Protein AF-A0A2V8GRP8-F1 (afdb_monomer_lite)

Secondary structure (DSSP, 8-state):
-HHHHHHHHHHHHHHHHHHHTT-PPP-GGG--PEEEEEETTEEEEEETTEEEEEE-BTTB-

pLDDT: mean 88.0, std 10.82, range [61.06, 98.5]

Radius of gyration: 24.5 Å; chains: 1; bounding box: 53×28×61 Å

Structure (mmCIF, N/CA/C/O backbone):
data_AF-A0A2V8GRP8-F1
#
_entry.id   AF-A0A2V8GRP8-F1
#
loop_
_atom_site.group_PDB
_atom_site.id
_atom_site.type_symbol
_atom_site.label_atom_id
_atom_site.label_alt_id
_atom_site.label_comp_id
_atom_site.label_asym_id
_atom_site.label_entity_id
_atom_site.label_seq_id
_atom_site.pdbx_PDB_ins_code
_atom_site.Cartn_x
_atom_site.Cartn_y
_atom_site.Cartn_z
_atom_site.occupancy
_atom_site.B_iso_or_equiv
_atom_site.auth_seq_id
_atom_site.auth_comp_id
_atom_site.auth_asym_id
_atom_site.auth_atom_id
_atom_site.pdbx_PDB_model_num
ATOM 1 N N . MET A 1 1 ? 31.396 13.519 -42.785 1.00 61.06 1 MET A N 1
ATOM 2 C CA . MET A 1 1 ? 30.546 14.236 -41.805 1.00 61.06 1 MET A CA 1
ATOM 3 C C . MET A 1 1 ? 29.071 13.853 -41.872 1.00 61.06 1 MET A C 1
ATOM 5 O O . MET A 1 1 ? 28.545 13.458 -40.846 1.00 61.06 1 MET A O 1
ATOM 9 N N . LYS A 1 2 ? 28.391 13.904 -43.029 1.00 65.38 2 LYS A N 1
ATOM 10 C CA . LYS A 1 2 ? 26.927 13.685 -43.105 1.00 65.38 2 LYS A CA 1
ATOM 11 C C . LYS A 1 2 ? 26.452 12.313 -42.580 1.00 65.38 2 LYS A C 1
ATOM 13 O O . LYS A 1 2 ? 25.470 12.252 -41.855 1.00 65.38 2 LYS A O 1
ATOM 18 N N . TYR A 1 3 ? 27.194 11.239 -42.860 1.00 74.94 3 TYR A N 1
ATOM 19 C CA . TYR A 1 3 ? 26.870 9.885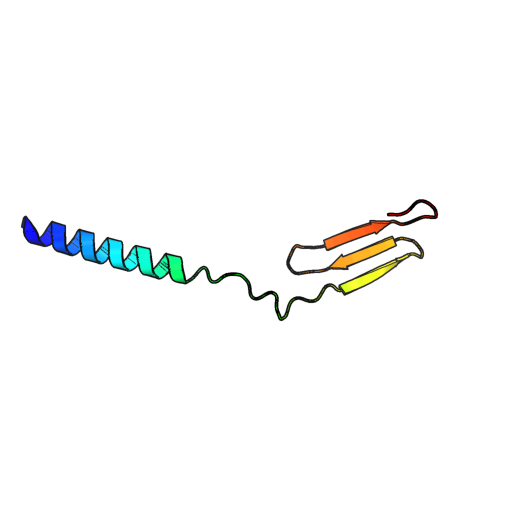 -42.381 1.00 74.94 3 TYR A CA 1
ATOM 20 C C . TYR A 1 3 ? 27.258 9.634 -40.918 1.00 74.94 3 TYR A C 1
ATOM 22 O O . TYR A 1 3 ? 26.605 8.852 -40.239 1.00 74.94 3 TYR A O 1
ATOM 30 N N . THR A 1 4 ? 28.276 10.334 -40.406 1.00 81.62 4 THR A N 1
ATOM 31 C CA . THR A 1 4 ? 28.735 10.212 -39.012 1.00 81.62 4 THR A CA 1
ATOM 32 C C . THR A 1 4 ? 27.639 10.623 -38.031 1.00 81.62 4 THR A C 1
ATOM 34 O O . THR A 1 4 ? 27.411 9.935 -37.042 1.00 81.62 4 THR A O 1
ATOM 37 N N . HIS A 1 5 ? 26.911 11.700 -38.338 1.00 76.25 5 HIS A N 1
ATOM 38 C CA . HIS A 1 5 ? 25.790 12.150 -37.512 1.00 76.25 5 HIS A CA 1
ATOM 39 C C . HIS A 1 5 ? 24.607 11.177 -37.560 1.00 76.25 5 HIS A C 1
ATOM 41 O O . HIS A 1 5 ? 24.015 10.906 -36.524 1.00 76.25 5 HIS A O 1
ATOM 47 N N . ILE A 1 6 ? 24.313 10.588 -38.727 1.00 85.88 6 ILE A N 1
ATOM 48 C CA . ILE A 1 6 ? 23.229 9.602 -38.877 1.00 85.88 6 ILE A CA 1
ATOM 49 C C . ILE A 1 6 ? 23.525 8.339 -38.058 1.00 85.88 6 ILE A C 1
ATOM 51 O O . ILE A 1 6 ? 22.661 7.863 -37.324 1.00 85.88 6 ILE A O 1
ATOM 55 N N . VAL A 1 7 ? 24.754 7.822 -38.134 1.00 88.31 7 VAL A N 1
ATOM 56 C CA . VAL A 1 7 ? 25.174 6.644 -37.359 1.00 88.31 7 VAL A CA 1
ATOM 57 C C . VAL A 1 7 ? 25.113 6.926 -35.856 1.00 88.31 7 VAL A C 1
ATOM 59 O O . VAL A 1 7 ? 24.618 6.093 -35.098 1.00 88.31 7 VAL A O 1
ATOM 62 N N . LEU A 1 8 ? 25.544 8.114 -35.423 1.00 87.62 8 LEU A N 1
ATOM 63 C CA . LEU A 1 8 ? 25.490 8.510 -34.016 1.00 87.62 8 LEU A CA 1
ATOM 64 C C . LEU A 1 8 ? 24.044 8.609 -33.499 1.00 87.62 8 LEU A C 1
ATOM 66 O O . LEU A 1 8 ? 23.755 8.144 -32.399 1.00 87.62 8 LEU A O 1
ATOM 70 N N . SER A 1 9 ? 23.124 9.156 -34.298 1.00 85.19 9 SER A N 1
ATOM 71 C CA . SER A 1 9 ? 21.702 9.243 -33.944 1.00 85.19 9 SER A CA 1
ATOM 72 C C . SER A 1 9 ? 21.037 7.869 -33.822 1.00 85.19 9 SER A C 1
ATOM 74 O O . SER A 1 9 ? 20.257 7.649 -32.898 1.00 85.19 9 SER A O 1
ATOM 76 N N . ILE A 1 10 ? 21.366 6.928 -34.710 1.00 89.81 10 ILE A N 1
ATOM 77 C CA . ILE A 1 10 ? 20.839 5.555 -34.647 1.00 89.81 10 ILE A CA 1
ATOM 78 C C . ILE A 1 10 ? 21.372 4.831 -33.405 1.00 89.81 10 ILE A C 1
ATOM 80 O O . ILE A 1 10 ? 20.600 4.190 -32.693 1.00 89.81 10 ILE A O 1
ATOM 84 N N . ALA A 1 11 ? 22.665 4.974 -33.105 1.00 88.50 11 ALA A N 1
ATOM 85 C CA . ALA A 1 11 ? 23.277 4.374 -31.921 1.00 88.50 11 ALA A CA 1
ATOM 86 C C . ALA A 1 11 ? 22.668 4.915 -30.615 1.00 88.50 11 ALA A C 1
ATOM 88 O O . ALA A 1 11 ? 22.360 4.141 -29.709 1.00 88.50 11 ALA A O 1
ATOM 8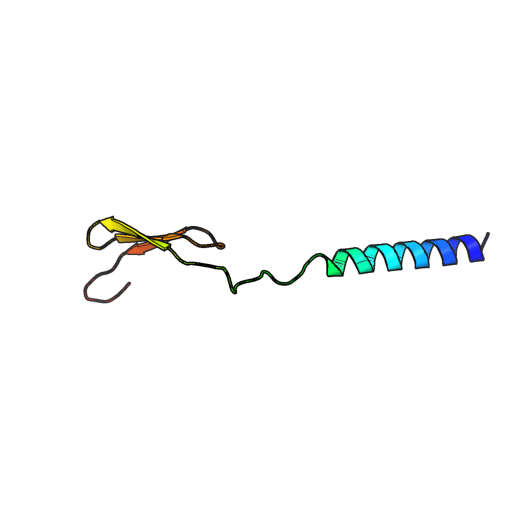9 N N . ALA A 1 12 ? 22.428 6.228 -30.536 1.00 87.62 12 ALA A N 1
ATOM 90 C CA . ALA A 1 12 ? 21.771 6.846 -29.387 1.00 87.62 12 ALA A CA 1
ATOM 91 C C . ALA A 1 12 ? 20.329 6.342 -29.205 1.00 87.62 12 ALA A C 1
ATOM 93 O O . ALA A 1 12 ? 19.917 6.030 -28.090 1.00 87.62 12 ALA A O 1
ATOM 94 N N . MET A 1 13 ? 19.572 6.197 -30.296 1.00 87.38 13 MET A N 1
ATOM 95 C CA . MET A 1 13 ? 18.193 5.710 -30.236 1.00 87.38 13 MET A CA 1
ATOM 96 C C . MET A 1 13 ? 18.107 4.235 -29.821 1.00 87.38 13 MET A C 1
ATOM 98 O O . MET A 1 13 ? 17.242 3.873 -29.024 1.00 87.38 13 MET A O 1
ATOM 102 N N . ALA A 1 14 ? 19.039 3.398 -30.287 1.00 85.62 14 ALA A N 1
ATOM 103 C CA . ALA A 1 14 ? 19.149 2.008 -29.850 1.00 85.62 14 ALA A CA 1
ATOM 104 C C . ALA A 1 14 ? 19.473 1.893 -28.348 1.00 85.62 14 ALA A C 1
ATOM 106 O O . ALA A 1 14 ? 18.918 1.034 -27.662 1.00 85.62 14 ALA A O 1
ATOM 107 N N . LEU A 1 15 ? 20.318 2.786 -27.821 1.00 84.81 15 LEU A N 1
ATOM 108 C CA . LEU A 1 15 ? 20.652 2.831 -26.396 1.00 84.81 15 LEU A CA 1
ATOM 109 C C . LEU A 1 15 ? 19.471 3.303 -25.531 1.00 84.81 15 LEU A C 1
ATOM 111 O O . LEU A 1 15 ? 19.250 2.770 -24.451 1.00 84.81 15 LEU A O 1
ATOM 115 N N . CYS A 1 16 ? 18.672 4.262 -25.998 1.00 81.94 16 CYS A N 1
ATOM 116 C CA . CYS A 1 16 ? 17.466 4.676 -25.275 1.00 81.94 16 CYS A CA 1
ATOM 117 C C . CYS A 1 16 ? 16.393 3.575 -25.256 1.00 81.94 16 CYS A C 1
ATOM 119 O O . CYS A 1 16 ? 15.708 3.395 -24.249 1.00 81.94 16 CYS A O 1
ATOM 121 N N . ALA A 1 17 ? 16.262 2.807 -26.342 1.00 77.94 17 ALA A N 1
ATOM 122 C CA . ALA A 1 17 ? 15.301 1.712 -26.423 1.00 77.94 17 ALA A CA 1
ATOM 123 C C . ALA A 1 17 ? 15.617 0.571 -25.439 1.00 77.94 17 ALA A C 1
ATOM 125 O O . ALA A 1 17 ? 14.693 -0.032 -24.895 1.00 77.94 17 ALA A O 1
ATOM 126 N N . SER A 1 18 ? 16.891 0.282 -25.153 1.00 72.19 18 SER A N 1
ATOM 127 C CA . SER A 1 18 ? 17.259 -0.773 -24.196 1.00 72.19 18 SER A CA 1
ATOM 128 C C . SER A 1 18 ? 16.926 -0.410 -22.744 1.00 72.19 18 SER A C 1
ATOM 130 O O . SER A 1 18 ? 16.538 -1.286 -21.974 1.00 72.19 18 SER A O 1
ATOM 132 N N . LEU A 1 19 ? 16.970 0.876 -22.379 1.00 72.25 19 LEU A N 1
ATOM 133 C CA . LEU A 1 19 ? 16.593 1.348 -21.040 1.00 72.25 19 LEU A CA 1
ATOM 134 C C . LEU A 1 19 ? 15.087 1.212 -20.765 1.00 72.25 19 LEU A C 1
ATOM 136 O O . LEU A 1 19 ? 14.692 0.976 -19.625 1.00 72.25 19 LEU A O 1
ATOM 140 N N . ALA A 1 20 ? 14.246 1.281 -21.801 1.00 65.75 20 ALA A N 1
ATOM 141 C CA . ALA A 1 20 ? 12.805 1.060 -21.668 1.00 65.75 20 ALA A CA 1
ATOM 14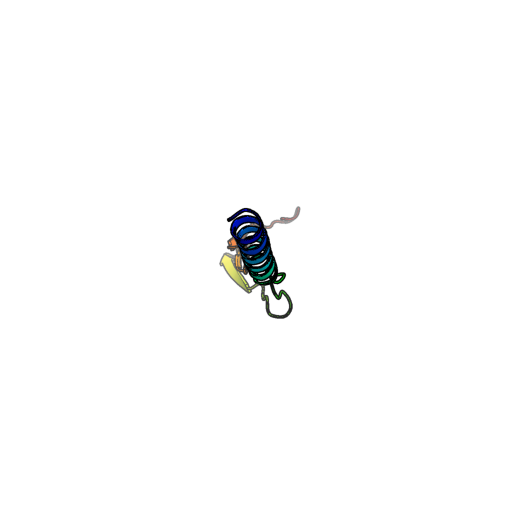2 C C . ALA A 1 20 ? 12.461 -0.388 -21.262 1.00 65.75 20 ALA A C 1
ATOM 144 O O . ALA A 1 20 ? 11.482 -0.613 -20.557 1.00 65.75 20 ALA A O 1
ATOM 145 N N . HIS A 1 21 ? 13.293 -1.366 -21.639 1.00 61.53 21 HIS A N 1
ATOM 146 C CA . HIS A 1 21 ? 13.092 -2.781 -21.298 1.00 61.53 21 HIS A CA 1
ATOM 147 C C . HIS A 1 21 ? 13.482 -3.116 -19.849 1.00 61.53 21 HIS A C 1
ATOM 149 O O . HIS A 1 21 ? 13.128 -4.182 -19.351 1.00 61.53 21 HIS A O 1
ATOM 155 N N . ALA A 1 22 ? 14.191 -2.219 -19.154 1.00 61.88 22 ALA A N 1
ATOM 156 C CA . ALA A 1 22 ? 14.539 -2.391 -17.743 1.00 61.88 22 ALA A CA 1
ATOM 157 C C . ALA A 1 22 ? 13.362 -2.091 -16.795 1.00 61.88 22 ALA A C 1
ATOM 159 O O . ALA A 1 22 ? 13.437 -2.394 -15.607 1.00 61.88 22 ALA A O 1
ATOM 160 N N . GLN A 1 23 ? 12.268 -1.515 -17.302 1.00 69.62 23 GLN A N 1
ATOM 161 C CA . GLN A 1 23 ? 11.014 -1.348 -16.566 1.00 69.62 23 GLN A CA 1
ATOM 162 C C . GLN A 1 23 ? 10.158 -2.613 -16.722 1.00 69.62 23 GLN A C 1
ATOM 164 O O . GLN A 1 23 ? 9.072 -2.580 -17.300 1.00 69.62 23 GLN A O 1
ATOM 169 N N . ALA A 1 24 ? 10.672 -3.759 -16.267 1.00 71.12 24 ALA A N 1
ATOM 170 C CA . ALA A 1 24 ? 9.857 -4.966 -16.189 1.00 71.12 24 ALA A CA 1
ATOM 171 C C . ALA A 1 24 ? 8.630 -4.690 -15.303 1.00 71.12 24 ALA A C 1
ATOM 173 O O . ALA A 1 24 ? 8.737 -3.979 -14.299 1.00 71.12 24 ALA A O 1
ATOM 174 N N . ALA A 1 25 ? 7.468 -5.238 -15.675 1.00 80.56 25 ALA A N 1
ATOM 175 C CA . ALA A 1 25 ? 6.288 -5.164 -14.819 1.00 80.56 25 ALA A CA 1
ATOM 176 C C . ALA A 1 25 ? 6.645 -5.709 -13.422 1.00 80.56 25 ALA A C 1
ATOM 178 O O . ALA A 1 25 ? 7.367 -6.711 -13.347 1.00 80.56 25 ALA A O 1
ATOM 179 N N . PRO A 1 26 ? 6.185 -5.075 -12.326 1.00 82.94 26 PRO A N 1
ATOM 180 C CA . PRO A 1 26 ? 6.475 -5.571 -10.990 1.00 82.94 26 PRO A CA 1
ATOM 181 C C . PRO A 1 26 ? 6.046 -7.034 -10.853 1.00 82.94 26 PRO A C 1
ATOM 183 O O . PRO A 1 26 ? 4.958 -7.419 -11.282 1.00 82.94 26 PRO A O 1
ATOM 186 N N . ASP A 1 27 ? 6.913 -7.857 -10.266 1.00 86.12 27 ASP A N 1
ATOM 187 C CA . ASP A 1 27 ? 6.587 -9.252 -9.986 1.00 86.12 27 ASP A CA 1
ATOM 188 C C . ASP A 1 27 ? 5.672 -9.328 -8.758 1.00 86.12 27 ASP A C 1
ATOM 190 O O . ASP A 1 27 ? 6.125 -9.293 -7.613 1.00 86.12 27 ASP A O 1
ATOM 194 N N . PHE A 1 28 ? 4.369 -9.436 -9.007 1.00 89.38 28 PHE A N 1
ATOM 195 C CA . PHE A 1 28 ? 3.366 -9.559 -7.952 1.00 89.38 28 PHE A CA 1
ATOM 196 C C . PHE A 1 28 ? 3.246 -10.980 -7.383 1.00 89.38 28 PHE A C 1
ATOM 198 O O . PHE A 1 28 ? 2.554 -11.167 -6.386 1.00 89.38 28 PHE A O 1
ATOM 205 N N . SER A 1 29 ? 3.923 -11.985 -7.957 1.00 90.75 29 SER A N 1
ATOM 206 C CA . SER A 1 29 ? 3.812 -13.381 -7.494 1.00 90.75 29 SER A CA 1
ATOM 207 C C . SER A 1 29 ? 4.363 -13.604 -6.081 1.00 90.75 29 SER A C 1
ATOM 209 O O . SER A 1 29 ? 4.048 -14.604 -5.441 1.00 90.75 29 SER A O 1
ATOM 211 N N . LYS A 1 30 ? 5.168 -12.658 -5.589 1.00 88.19 30 LYS A N 1
ATOM 212 C CA . LYS A 1 30 ? 5.800 -12.680 -4.263 1.00 88.19 30 LYS A CA 1
ATOM 213 C C . LYS A 1 30 ? 5.255 -11.609 -3.321 1.00 88.19 30 LYS A C 1
ATOM 215 O O . LYS A 1 30 ? 5.808 -11.418 -2.241 1.00 88.19 30 LYS A O 1
ATOM 220 N N . VAL A 1 31 ? 4.227 -10.870 -3.736 1.00 92.31 31 VAL A N 1
ATOM 221 C CA . VAL A 1 31 ? 3.639 -9.819 -2.907 1.00 92.31 31 VAL A CA 1
ATOM 222 C C . VAL A 1 31 ? 2.712 -10.450 -1.880 1.00 92.31 31 VAL A C 1
ATOM 224 O O . VAL A 1 31 ? 1.787 -11.181 -2.222 1.00 92.31 31 VAL A O 1
ATOM 227 N N . GLU A 1 32 ? 2.953 -10.121 -0.616 1.00 94.81 32 GLU A N 1
ATOM 228 C CA . GLU A 1 32 ? 2.115 -10.509 0.512 1.00 94.81 32 GLU A CA 1
ATOM 229 C C . GLU A 1 32 ? 1.464 -9.263 1.119 1.00 94.81 32 GLU A C 1
ATOM 231 O O . GLU A 1 32 ? 2.102 -8.213 1.235 1.00 94.81 32 GLU A O 1
ATOM 236 N N . ILE A 1 33 ? 0.192 -9.385 1.503 1.00 96.50 33 ILE A N 1
ATOM 237 C CA . ILE A 1 33 ? -0.506 -8.370 2.295 1.00 96.50 33 ILE A CA 1
ATOM 238 C C . ILE A 1 33 ? -0.575 -8.8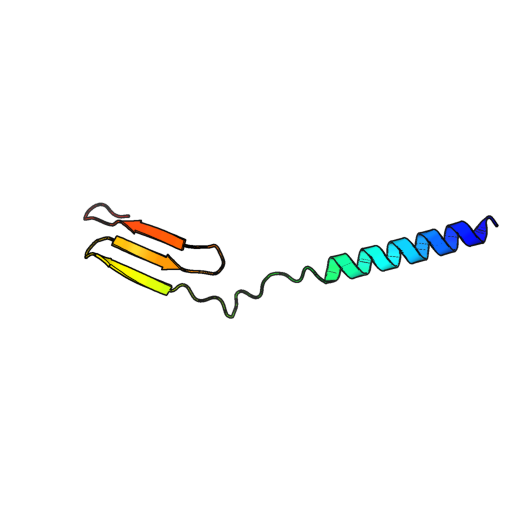55 3.734 1.00 96.50 33 ILE A C 1
ATOM 240 O O . ILE A 1 33 ? -1.213 -9.867 4.028 1.00 96.50 33 ILE A O 1
ATOM 244 N N . LYS A 1 34 ? 0.054 -8.108 4.640 1.00 97.56 34 LYS A N 1
ATOM 245 C CA . LYS A 1 34 ? 0.077 -8.438 6.062 1.00 97.56 34 LYS A CA 1
ATOM 246 C C . LYS A 1 34 ? -0.984 -7.647 6.812 1.00 97.56 34 LYS A C 1
ATOM 248 O O . LYS A 1 34 ? -0.958 -6.421 6.807 1.00 97.56 34 LYS A O 1
ATOM 253 N N . ALA A 1 35 ? -1.869 -8.352 7.511 1.00 97.75 35 ALA A N 1
ATOM 254 C CA . ALA A 1 35 ? -2.813 -7.740 8.436 1.00 97.75 35 ALA A CA 1
ATOM 255 C C . ALA A 1 35 ? -2.203 -7.628 9.840 1.00 97.75 35 ALA A C 1
ATOM 257 O O . ALA A 1 35 ? -1.842 -8.637 10.450 1.00 97.75 35 ALA A O 1
ATOM 258 N N . ASN A 1 36 ? -2.129 -6.414 10.384 1.00 97.88 36 ASN A N 1
ATOM 259 C CA . ASN A 1 36 ? -1.706 -6.169 11.760 1.00 97.88 36 ASN A CA 1
ATOM 260 C C . ASN A 1 36 ? -2.887 -5.637 12.568 1.00 97.88 36 ASN A C 1
ATOM 262 O O . ASN A 1 36 ? -3.475 -4.609 12.230 1.00 97.88 36 ASN A O 1
ATOM 266 N N . LYS A 1 37 ? -3.232 -6.326 13.657 1.00 97.56 37 LYS A N 1
ATOM 267 C CA . LYS A 1 37 ? -4.273 -5.866 14.577 1.00 97.56 37 LYS A CA 1
ATOM 268 C C . LYS A 1 37 ? -3.754 -4.674 15.378 1.00 97.56 37 LYS A C 1
ATOM 270 O O . LYS A 1 37 ? -2.748 -4.799 16.071 1.00 97.56 37 LYS A O 1
ATOM 275 N N . VAL A 1 38 ? -4.468 -3.552 15.324 1.00 97.75 38 VAL A N 1
ATOM 276 C CA . VAL A 1 38 ? -4.199 -2.383 16.176 1.00 97.75 38 VAL A CA 1
ATOM 277 C C . VAL A 1 38 ? -5.114 -2.419 17.397 1.00 97.75 38 VAL A C 1
ATOM 279 O O . VAL A 1 38 ? -4.659 -2.324 18.532 1.00 97.75 38 VAL A O 1
ATOM 282 N N . THR A 1 39 ? -6.413 -2.615 17.168 1.00 97.44 39 THR A N 1
ATOM 283 C CA . THR A 1 39 ? -7.428 -2.868 18.200 1.00 97.44 39 THR A CA 1
ATOM 284 C C . THR A 1 39 ? -8.545 -3.741 17.614 1.00 97.44 39 THR A C 1
ATOM 286 O O . THR A 1 39 ? -8.476 -4.149 16.457 1.00 97.44 39 THR A O 1
ATOM 289 N N . ASP A 1 40 ? -9.568 -4.082 18.393 1.00 96.62 40 ASP A N 1
ATOM 290 C CA . ASP A 1 40 ? -10.598 -5.067 18.030 1.00 96.62 40 ASP A CA 1
ATOM 291 C C . ASP A 1 40 ? -11.290 -4.811 16.689 1.00 96.62 40 ASP A C 1
ATOM 293 O O . ASP A 1 40 ? -11.610 -5.764 15.983 1.00 96.62 40 ASP A O 1
ATOM 297 N N . LYS A 1 41 ? -11.474 -3.543 16.317 1.00 96.81 41 LYS A N 1
ATOM 298 C CA . LYS A 1 41 ? -12.148 -3.135 15.075 1.00 96.81 41 LYS A CA 1
ATOM 299 C C . LYS A 1 41 ? -11.241 -2.419 14.082 1.00 96.81 41 LYS A C 1
ATOM 301 O O . LYS A 1 41 ? -11.738 -1.899 13.092 1.00 96.81 41 LYS A O 1
ATOM 306 N N . PHE A 1 42 ? -9.939 -2.349 14.355 1.00 98.12 42 PHE A N 1
ATOM 307 C CA . PHE A 1 42 ? -9.002 -1.575 13.547 1.00 98.12 42 PHE A CA 1
ATOM 308 C C . PHE A 1 42 ? -7.735 -2.373 13.251 1.00 98.12 42 PHE A C 1
ATOM 310 O O . PHE A 1 42 ? -7.043 -2.831 14.165 1.00 98.12 42 PHE A O 1
ATOM 317 N N . TYR A 1 43 ? -7.437 -2.512 11.964 1.00 98.50 43 TYR A N 1
ATOM 318 C CA . TYR A 1 43 ? -6.261 -3.198 11.445 1.00 98.50 43 TYR A CA 1
ATOM 319 C C 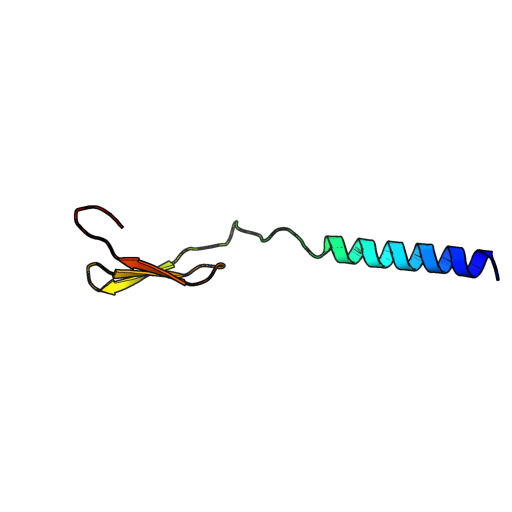. TYR A 1 43 ? -5.508 -2.287 10.482 1.00 98.50 43 TYR A C 1
ATOM 321 O O . TYR A 1 43 ? -6.098 -1.408 9.853 1.00 98.50 43 TYR A O 1
ATOM 329 N N . THR A 1 44 ? -4.214 -2.539 10.323 1.00 98.31 44 THR A N 1
ATOM 330 C CA . THR A 1 44 ? -3.460 -2.060 9.164 1.00 98.31 44 THR A CA 1
ATOM 331 C C . THR A 1 44 ? -3.188 -3.215 8.210 1.00 98.31 44 THR A C 1
ATOM 333 O O . THR A 1 44 ? -2.938 -4.339 8.646 1.00 98.31 44 THR A O 1
ATOM 336 N N . LEU A 1 45 ? -3.257 -2.942 6.910 1.00 98.00 45 LEU A N 1
ATOM 337 C CA . LEU A 1 45 ? -2.859 -3.842 5.838 1.00 98.00 45 LEU A CA 1
ATOM 338 C C . LEU A 1 45 ? -1.604 -3.265 5.189 1.00 98.00 45 LEU A C 1
ATOM 340 O O . LEU A 1 45 ? -1.680 -2.239 4.511 1.00 98.00 45 LEU A O 1
ATOM 344 N N . ASP A 1 46 ? -0.464 -3.907 5.415 1.00 97.38 46 ASP A N 1
ATOM 345 C CA . ASP A 1 46 ? 0.813 -3.497 4.836 1.00 97.38 46 ASP A CA 1
ATOM 346 C C . ASP A 1 46 ? 1.099 -4.323 3.581 1.00 97.38 46 ASP A C 1
ATOM 348 O O . ASP A 1 46 ? 1.035 -5.554 3.612 1.00 97.38 46 ASP A O 1
ATOM 352 N N . GLY A 1 47 ? 1.441 -3.651 2.484 1.00 94.81 47 GLY A N 1
ATOM 353 C CA . GLY A 1 47 ? 1.860 -4.286 1.237 1.00 94.81 47 GLY A CA 1
ATOM 354 C C . GLY A 1 47 ? 2.803 -3.400 0.424 1.00 94.81 47 GLY A C 1
ATOM 355 O O . GLY A 1 47 ? 3.187 -2.311 0.847 1.00 94.81 47 GLY A O 1
ATOM 356 N N . GLN A 1 48 ? 3.158 -3.843 -0.786 1.00 92.38 48 GLN A N 1
ATOM 357 C CA . GLN A 1 48 ? 4.070 -3.106 -1.679 1.00 92.38 48 GLN A CA 1
ATOM 358 C C . GLN A 1 48 ? 3.564 -1.692 -2.037 1.00 92.38 48 GLN A C 1
ATOM 360 O O . GLN A 1 48 ? 4.364 -0.802 -2.309 1.00 92.38 48 GLN A O 1
ATOM 365 N N . GLY A 1 49 ? 2.243 -1.479 -2.022 1.00 91.31 49 GLY A N 1
ATOM 366 C CA . GLY A 1 49 ? 1.607 -0.183 -2.284 1.00 91.31 49 GLY A CA 1
ATOM 367 C C . GLY A 1 49 ? 1.552 0.769 -1.083 1.00 91.31 49 GLY A C 1
ATOM 368 O O . GLY A 1 49 ? 1.007 1.862 -1.216 1.00 91.31 49 GLY A O 1
ATOM 369 N N . GLY A 1 50 ? 2.088 0.370 0.074 1.00 94.38 50 GLY A N 1
ATOM 370 C CA . GLY A 1 50 ? 1.999 1.113 1.330 1.00 94.38 50 GLY A CA 1
ATOM 371 C C . GLY A 1 50 ? 1.013 0.497 2.324 1.00 94.38 50 GLY A C 1
ATOM 372 O O . GLY A 1 50 ? 0.602 -0.657 2.187 1.00 94.38 50 GLY A O 1
ATOM 373 N N . THR A 1 51 ? 0.663 1.282 3.341 1.00 97.69 51 THR A N 1
ATOM 374 C CA . THR A 1 51 ? -0.195 0.857 4.453 1.00 97.69 51 THR A CA 1
ATOM 375 C C . THR A 1 51 ? -1.613 1.390 4.288 1.00 97.69 51 THR A C 1
ATOM 377 O O . THR A 1 51 ? -1.816 2.594 4.126 1.00 97.69 51 THR A O 1
ATOM 380 N N . ILE A 1 52 ? -2.600 0.503 4.403 1.00 97.75 52 ILE A N 1
ATOM 381 C CA . ILE A 1 52 ? -4.026 0.847 4.441 1.00 97.75 52 ILE A CA 1
ATOM 382 C C . ILE A 1 52 ? -4.555 0.627 5.859 1.00 97.75 52 ILE A C 1
ATOM 384 O O . ILE A 1 52 ? -4.314 -0.418 6.455 1.00 97.75 52 ILE A O 1
ATOM 388 N N . GLY A 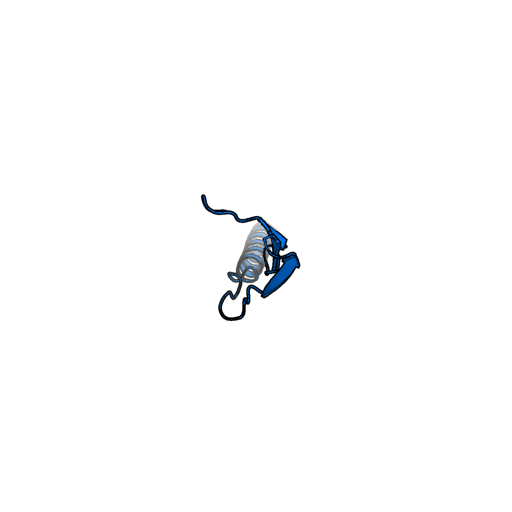1 53 ? -5.299 1.591 6.402 1.00 97.75 53 GLY A N 1
ATOM 389 C CA . GLY A 1 53 ? -6.058 1.413 7.641 1.00 97.75 53 GLY A CA 1
ATOM 390 C C . GLY A 1 53 ? -7.462 0.877 7.357 1.00 97.75 53 GLY A C 1
ATOM 391 O O . GLY A 1 53 ? -8.146 1.398 6.482 1.00 97.75 53 GLY A O 1
ATOM 392 N N . VAL A 1 54 ? -7.898 -0.134 8.107 1.00 97.69 54 VAL A N 1
ATOM 393 C CA . VAL A 1 54 ? -9.221 -0.762 7.980 1.00 97.69 54 VAL A CA 1
ATOM 394 C C . VAL A 1 54 ? -9.933 -0.693 9.321 1.00 97.69 54 VAL A C 1
ATOM 396 O O . VAL A 1 54 ? -9.568 -1.413 10.252 1.00 97.69 54 VAL A O 1
ATOM 399 N N . LEU A 1 55 ? -10.942 0.169 9.414 1.00 97.56 55 LEU A N 1
ATOM 400 C CA . LEU A 1 55 ? -11.877 0.229 10.535 1.00 97.56 55 LEU A CA 1
ATOM 401 C C . LEU A 1 55 ? -13.173 -0.458 10.102 1.00 97.56 55 LEU A C 1
ATOM 403 O O . LEU A 1 55 ? -13.650 -0.171 9.016 1.00 97.56 55 LEU A O 1
ATOM 407 N N . PHE A 1 56 ? -13.739 -1.346 10.917 1.00 97.12 56 PHE A N 1
ATOM 408 C CA . PHE A 1 56 ? -14.975 -2.047 10.552 1.00 97.12 56 PHE A CA 1
ATOM 409 C C . PHE A 1 56 ? -15.999 -2.111 11.686 1.00 97.12 56 PHE A C 1
ATOM 411 O O . PHE A 1 56 ? -15.671 -2.099 12.876 1.00 97.12 56 PHE A O 1
ATOM 418 N N . GLY A 1 57 ? -17.270 -2.206 11.308 1.00 96.62 57 GLY A N 1
ATOM 419 C CA . GLY A 1 57 ? -18.422 -2.283 12.197 1.00 96.62 57 GLY A CA 1
ATOM 420 C C . GLY A 1 57 ? -19.541 -3.166 11.635 1.00 96.62 57 GLY A C 1
ATOM 421 O O . GLY A 1 57 ? -19.348 -3.842 10.627 1.00 96.62 57 GLY A O 1
ATOM 422 N N . PRO A 1 58 ? -20.715 -3.185 12.292 1.00 96.69 58 PRO A N 1
ATOM 423 C CA . PRO A 1 58 ? -21.855 -4.004 11.869 1.00 96.69 58 PRO A CA 1
ATOM 424 C C . PRO A 1 58 ? -22.313 -3.746 10.428 1.00 96.69 58 PRO A C 1
ATOM 426 O O . PRO A 1 58 ? -22.805 -4.664 9.780 1.00 96.69 58 PRO A O 1
ATOM 429 N N . ASP A 1 59 ? -22.109 -2.525 9.931 1.00 97.00 59 ASP A N 1
ATOM 430 C CA . ASP A 1 59 ? -22.552 -2.093 8.602 1.00 97.00 59 ASP A CA 1
ATOM 431 C C . ASP A 1 59 ? -21.466 -2.232 7.517 1.00 97.00 59 ASP A C 1
ATOM 433 O O . ASP A 1 59 ? -21.730 -1.955 6.349 1.00 97.00 59 ASP A O 1
ATOM 437 N N . GLY A 1 60 ? -20.252 -2.676 7.880 1.00 92.56 60 GLY A N 1
ATOM 438 C CA . GLY A 1 60 ? -19.146 -2.893 6.943 1.00 92.56 60 GLY A CA 1
ATOM 439 C C . GLY A 1 60 ? -17.829 -2.224 7.339 1.00 92.56 60 GLY A C 1
ATOM 440 O O . GLY A 1 60 ? -17.569 -1.989 8.521 1.00 92.56 60 GLY A O 1
ATOM 441 N N . VAL A 1 61 ? -16.996 -1.984 6.322 1.00 91.38 61 VAL A N 1
ATOM 442 C CA . VAL A 1 61 ? -15.697 -1.285 6.376 1.00 91.38 61 VAL A CA 1
ATOM 443 C C . VAL A 1 61 ? -15.883 0.155 5.917 1.00 91.38 61 VAL A C 1
ATOM 445 O O . VAL A 1 61 ? -16.527 0.326 4.858 1.00 91.38 61 VAL A O 1
#

Foldseek 3Di:
DVVVVVVVVVVVVVVVVVVVVVCDPDDCVPWDWDWADPDPQWIWTQTPVGIDIGGADPVGD

Sequence (61 aa):
MKYTHIVLSIAAMALCASLAHAQAAPDFSKVEIKANKVTDKFYTLDGQGGTIGVLFGPDGV